Protein AF-G9A9Q6-F1 (afdb_monomer)

Secondary structure (DSSP, 8-state):
------GGGSSSHHHHHHHHHHTSPTT--HHHHHHHHHHHHHT-SS--HHHHHHHHHHHHHHHGGGG----------

Structure (mmCIF, N/CA/C/O backbone):
data_AF-G9A9Q6-F1
#
_entry.id   AF-G9A9Q6-F1
#
loop_
_atom_site.group_PDB
_atom_site.id
_atom_site.type_symbol
_atom_site.label_atom_id
_atom_site.label_alt_id
_atom_site.label_comp_id
_atom_site.label_asym_id
_atom_site.label_entity_id
_atom_site.label_seq_id
_atom_site.pdbx_PDB_ins_code
_atom_site.Cartn_x
_atom_site.Cartn_y
_atom_site.Cartn_z
_atom_site.occupancy
_atom_site.B_iso_or_equiv
_atom_site.auth_seq_id
_atom_site.auth_comp_id
_atom_site.auth_asym_id
_atom_site.auth_atom_id
_atom_site.pdbx_PDB_model_num
ATOM 1 N N . MET A 1 1 ? -9.789 -15.659 -13.203 1.00 35.81 1 MET A N 1
ATOM 2 C CA . MET A 1 1 ? -10.586 -15.545 -11.962 1.00 35.81 1 MET A CA 1
ATOM 3 C C . MET A 1 1 ? -9.679 -14.906 -10.915 1.00 35.81 1 MET A C 1
ATOM 5 O O . MET A 1 1 ? -9.028 -15.607 -10.155 1.00 35.81 1 MET A O 1
ATOM 9 N N . GLU A 1 2 ? -9.516 -13.583 -10.971 1.00 41.50 2 GLU A N 1
ATOM 10 C CA . GLU A 1 2 ? -8.584 -12.859 -10.096 1.00 41.50 2 GLU A CA 1
ATOM 11 C C . GLU A 1 2 ? -9.230 -12.647 -8.726 1.00 41.50 2 GLU A C 1
ATOM 13 O O . GLU A 1 2 ? -10.117 -11.810 -8.551 1.00 41.50 2 GLU A O 1
ATOM 18 N N . ARG A 1 3 ? -8.815 -13.446 -7.739 1.00 49.88 3 ARG A N 1
ATOM 19 C CA . ARG A 1 3 ? -9.121 -13.169 -6.337 1.00 49.88 3 ARG A CA 1
ATOM 20 C C . ARG A 1 3 ? -8.267 -11.979 -5.919 1.00 49.88 3 ARG A C 1
ATOM 22 O O . ARG A 1 3 ? -7.087 -12.143 -5.632 1.00 49.88 3 ARG A O 1
ATOM 29 N N . LYS A 1 4 ? -8.876 -10.793 -5.842 1.00 48.81 4 LYS A N 1
ATOM 30 C CA . LYS A 1 4 ? -8.366 -9.718 -4.987 1.00 48.81 4 LYS A CA 1
ATOM 31 C C . LYS A 1 4 ? -8.374 -10.256 -3.558 1.00 48.81 4 LYS A C 1
ATOM 33 O O . LYS A 1 4 ? -9.414 -10.257 -2.905 1.00 48.81 4 LYS A O 1
ATOM 38 N N . ALA A 1 5 ? -7.250 -10.809 -3.113 1.00 55.38 5 ALA A N 1
ATOM 39 C CA . ALA A 1 5 ? -7.075 -11.170 -1.720 1.00 55.38 5 ALA A CA 1
ATOM 40 C C . ALA A 1 5 ? -7.216 -9.873 -0.920 1.00 55.38 5 ALA A C 1
ATOM 42 O O . ALA A 1 5 ? -6.395 -8.965 -1.046 1.00 55.38 5 ALA A O 1
ATOM 43 N N . SER A 1 6 ? -8.303 -9.743 -0.159 1.00 58.66 6 SER A N 1
ATOM 44 C CA . SER A 1 6 ? -8.439 -8.664 0.810 1.00 58.66 6 SER A CA 1
ATOM 45 C C . SER A 1 6 ? -7.285 -8.813 1.791 1.00 58.66 6 SER A C 1
ATOM 47 O O . SER A 1 6 ? -7.311 -9.700 2.641 1.00 58.66 6 SER A O 1
ATOM 49 N N . LEU A 1 7 ? -6.263 -7.964 1.645 1.00 57.53 7 LEU A N 1
ATOM 50 C CA . LEU A 1 7 ? -5.022 -8.005 2.427 1.00 57.53 7 LEU A CA 1
ATOM 51 C C . LEU A 1 7 ? -5.289 -8.055 3.944 1.00 57.53 7 LEU A C 1
ATOM 53 O O . LEU A 1 7 ? -4.474 -8.547 4.700 1.00 57.53 7 LEU A O 1
ATOM 57 N N . GLN A 1 8 ? -6.468 -7.623 4.388 1.00 55.56 8 GLN A N 1
ATOM 58 C CA . GLN A 1 8 ? -6.921 -7.631 5.780 1.00 55.56 8 GLN A CA 1
ATOM 59 C C . GLN A 1 8 ? -7.060 -9.024 6.436 1.00 55.56 8 GLN A C 1
ATOM 61 O O . GLN A 1 8 ? -7.283 -9.074 7.638 1.00 55.56 8 GLN A O 1
ATOM 66 N N . ASN A 1 9 ? -6.966 -10.136 5.691 1.00 60.28 9 ASN A N 1
ATOM 67 C CA . ASN A 1 9 ? -7.082 -11.502 6.240 1.00 60.28 9 ASN A CA 1
ATOM 68 C C . ASN A 1 9 ? -5.743 -12.271 6.293 1.00 60.28 9 ASN A C 1
ATOM 70 O O . ASN A 1 9 ? -5.722 -13.477 6.531 1.00 60.28 9 ASN A O 1
ATOM 74 N N . LEU A 1 10 ? -4.625 -11.601 6.006 1.00 62.06 10 LEU A N 1
ATOM 75 C CA . LEU A 1 10 ? -3.286 -12.184 6.098 1.00 62.06 10 LEU A CA 1
ATOM 76 C C . LEU A 1 10 ? -2.763 -11.968 7.525 1.00 62.06 10 LEU A C 1
ATOM 78 O O . LEU A 1 10 ? -2.854 -10.866 8.059 1.00 62.06 10 LEU A O 1
ATOM 82 N N . GLY A 1 11 ? -2.289 -13.040 8.167 1.00 73.31 11 GLY A N 1
ATOM 83 C CA . GLY A 1 11 ? -2.047 -13.090 9.615 1.00 73.31 11 GLY A CA 1
ATOM 84 C C . GLY A 1 11 ? -0.993 -12.107 10.139 1.00 73.31 11 GLY A C 1
ATOM 85 O O . GLY A 1 11 ? -1.039 -11.761 11.320 1.00 73.31 11 GLY A O 1
ATOM 86 N N . THR A 1 12 ? -0.085 -11.624 9.280 1.00 87.62 12 THR A N 1
ATOM 87 C CA . THR A 1 12 ? 0.966 -10.656 9.629 1.00 87.62 12 THR A CA 1
ATOM 88 C C . THR A 1 12 ? 1.083 -9.522 8.593 1.00 87.62 12 THR A C 1
ATOM 90 O O . THR A 1 12 ? 0.757 -9.723 7.419 1.00 87.62 12 THR A O 1
ATOM 93 N N . PRO A 1 13 ? 1.561 -8.320 8.978 1.00 88.06 13 PRO A N 1
ATOM 94 C CA . PRO A 1 13 ? 1.861 -7.235 8.036 1.00 88.06 13 PRO A CA 1
ATOM 95 C C . PRO A 1 13 ? 2.867 -7.625 6.941 1.00 88.06 13 PRO A C 1
ATOM 97 O O . PRO A 1 13 ? 2.781 -7.129 5.816 1.00 88.06 13 PRO A O 1
ATOM 100 N N . GLU A 1 14 ? 3.798 -8.526 7.247 1.00 91.44 14 GLU A N 1
ATOM 101 C CA . GLU A 1 14 ? 4.776 -9.075 6.311 1.00 91.44 14 GLU A CA 1
ATOM 102 C C . GLU A 1 14 ? 4.102 -9.943 5.243 1.00 91.44 14 GLU A C 1
ATOM 104 O O . GLU A 1 14 ? 4.390 -9.782 4.056 1.00 91.44 14 GLU A O 1
ATOM 109 N N . ASP A 1 15 ? 3.148 -10.796 5.629 1.00 90.75 15 ASP A N 1
ATOM 110 C CA . ASP A 1 15 ? 2.350 -11.575 4.675 1.00 90.75 15 ASP A CA 1
ATOM 111 C C . ASP A 1 15 ? 1.533 -10.658 3.755 1.00 90.75 15 ASP A C 1
ATOM 113 O O . ASP A 1 15 ? 1.449 -10.897 2.549 1.00 90.7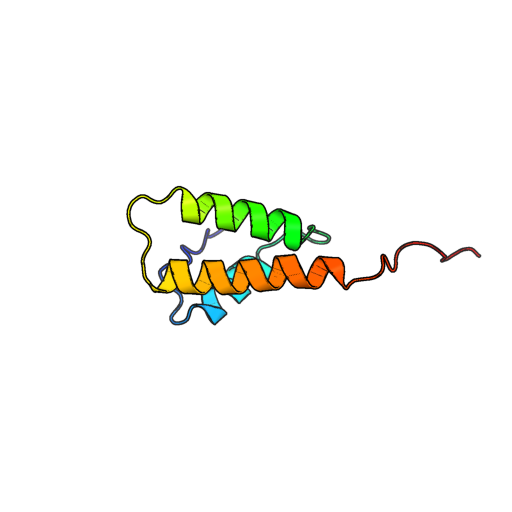5 15 ASP A O 1
ATOM 117 N N . MET A 1 16 ? 0.968 -9.573 4.300 1.00 91.31 16 MET A N 1
ATOM 118 C CA . MET A 1 16 ? 0.270 -8.551 3.509 1.00 91.31 16 MET A CA 1
ATOM 119 C C . MET A 1 16 ? 1.197 -7.890 2.493 1.00 91.31 16 MET A C 1
ATOM 121 O O . MET A 1 16 ? 0.818 -7.715 1.333 1.00 91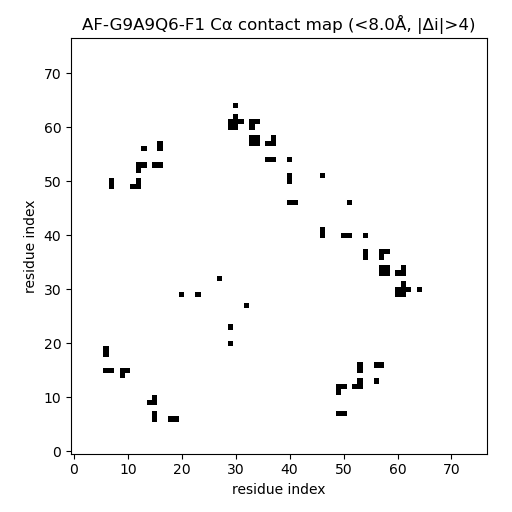.31 16 MET A O 1
ATOM 125 N N . PHE A 1 17 ? 2.411 -7.540 2.916 1.00 93.06 17 PHE A N 1
ATOM 126 C CA . PHE A 1 17 ? 3.408 -6.940 2.041 1.00 93.06 17 PHE A CA 1
ATOM 127 C C . PHE A 1 17 ? 3.830 -7.905 0.930 1.00 93.06 17 PHE A C 1
ATOM 129 O O . PHE A 1 17 ? 3.857 -7.511 -0.233 1.00 93.06 17 PHE A O 1
ATOM 136 N N . LEU A 1 18 ? 4.105 -9.171 1.253 1.00 92.75 18 LEU A N 1
ATOM 137 C CA . LEU A 1 18 ? 4.486 -10.178 0.261 1.00 92.75 18 LEU A CA 1
ATOM 138 C C . LEU A 1 18 ? 3.349 -10.471 -0.721 1.00 92.75 18 LEU A C 1
ATOM 140 O O . LEU A 1 18 ? 3.590 -10.527 -1.924 1.00 92.75 18 LEU A O 1
ATOM 144 N N . ALA A 1 19 ? 2.111 -10.603 -0.242 1.00 93.06 19 ALA A N 1
ATOM 145 C CA . ALA A 1 19 ? 0.953 -10.804 -1.110 1.00 93.06 19 ALA A CA 1
ATOM 146 C C . ALA A 1 19 ? 0.725 -9.614 -2.052 1.00 93.06 19 ALA A C 1
ATOM 148 O O . ALA A 1 19 ? 0.432 -9.808 -3.232 1.00 93.06 19 ALA A O 1
ATOM 149 N N . TRP A 1 20 ? 0.893 -8.386 -1.552 1.00 93.81 20 TRP A N 1
ATOM 150 C CA . TRP A 1 20 ? 0.867 -7.181 -2.378 1.00 93.81 20 TRP A CA 1
ATOM 151 C C . TRP A 1 20 ? 2.005 -7.179 -3.410 1.00 93.81 20 TRP A C 1
ATOM 153 O O . TRP A 1 20 ? 1.754 -6.972 -4.595 1.00 93.81 20 TRP A O 1
ATOM 163 N N . PHE A 1 21 ? 3.235 -7.472 -2.981 1.00 92.81 21 PHE A N 1
ATOM 164 C CA . PHE A 1 21 ? 4.433 -7.449 -3.821 1.00 92.81 21 PHE A CA 1
ATOM 165 C C . PHE A 1 21 ? 4.377 -8.488 -4.947 1.00 92.81 21 PHE A C 1
ATOM 167 O O . PHE A 1 21 ? 4.644 -8.161 -6.101 1.00 92.81 21 PHE A O 1
ATOM 174 N N . PHE A 1 22 ? 3.971 -9.723 -4.640 1.00 92.06 22 PHE A N 1
ATOM 175 C CA . PHE A 1 22 ? 3.792 -10.780 -5.640 1.00 92.06 22 PHE A CA 1
ATOM 176 C C . PHE A 1 22 ? 2.578 -10.561 -6.551 1.00 92.06 22 PHE A C 1
ATOM 178 O O . PHE A 1 22 ? 2.486 -11.196 -7.598 1.00 92.06 22 PHE A O 1
ATOM 185 N N . GLY A 1 23 ? 1.653 -9.675 -6.175 1.00 91.25 23 GLY A N 1
ATOM 186 C CA . GLY A 1 23 ? 0.530 -9.267 -7.018 1.00 91.25 23 GLY A CA 1
ATOM 187 C C . GLY A 1 23 ? 0.877 -8.181 -8.042 1.00 91.25 23 GLY A C 1
ATOM 188 O O . GLY A 1 23 ? 0.024 -7.832 -8.858 1.00 91.25 23 GLY A O 1
ATOM 189 N N . LEU A 1 24 ? 2.091 -7.620 -8.003 1.00 91.75 24 LEU A N 1
ATOM 190 C CA . LEU A 1 24 ? 2.519 -6.605 -8.962 1.00 91.75 24 LEU A CA 1
ATOM 191 C C . LEU A 1 24 ? 2.792 -7.227 -10.344 1.00 91.75 24 LEU A C 1
ATOM 193 O O . LEU A 1 24 ? 3.318 -8.337 -10.424 1.00 91.75 24 LEU A O 1
ATOM 197 N N . PRO A 1 25 ? 2.482 -6.515 -11.444 1.00 89.62 25 PRO A N 1
ATOM 198 C CA . PRO A 1 25 ? 2.798 -6.996 -12.783 1.00 89.62 25 PRO A CA 1
ATOM 199 C C . PRO A 1 25 ? 4.312 -7.037 -13.025 1.00 89.62 25 PRO A C 1
ATOM 201 O O . PRO A 1 25 ? 5.078 -6.261 -12.445 1.00 89.62 25 PRO A O 1
ATOM 204 N N . ASP A 1 26 ? 4.745 -7.904 -13.940 1.00 85.62 26 ASP A N 1
ATOM 205 C CA . ASP A 1 26 ? 6.154 -8.019 -14.314 1.00 85.62 26 ASP A CA 1
ATOM 206 C C . ASP A 1 26 ? 6.734 -6.675 -14.775 1.00 85.62 26 ASP A C 1
ATOM 208 O O . ASP A 1 26 ? 6.210 -6.002 -15.665 1.00 85.62 26 ASP A O 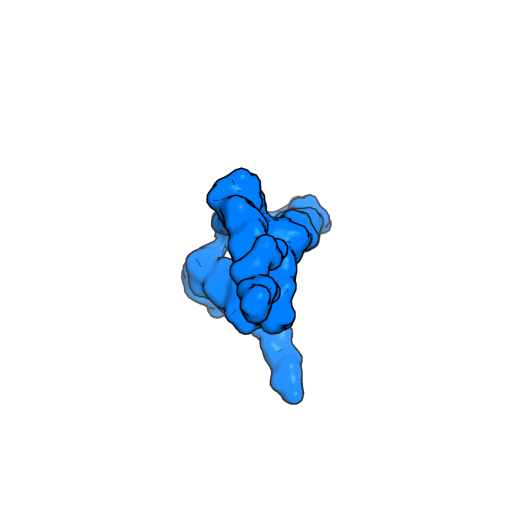1
ATOM 212 N N . GLY A 1 27 ? 7.857 -6.282 -14.170 1.00 85.00 27 GLY A N 1
ATOM 213 C CA . GLY A 1 27 ? 8.521 -5.014 -14.470 1.00 85.00 27 GLY A CA 1
ATOM 214 C C . GLY A 1 27 ? 7.851 -3.776 -13.868 1.00 85.00 27 GLY A C 1
ATOM 215 O O . GLY A 1 27 ? 8.236 -2.666 -14.241 1.00 85.00 27 GLY A O 1
ATOM 216 N N . ALA A 1 28 ? 6.892 -3.941 -12.949 1.00 86.50 28 ALA A N 1
ATOM 217 C CA . ALA A 1 28 ? 6.337 -2.836 -12.177 1.00 86.50 28 ALA A CA 1
ATOM 218 C C . ALA A 1 28 ? 7.432 -2.044 -11.447 1.00 86.50 28 ALA A C 1
ATOM 220 O O . ALA A 1 28 ? 8.365 -2.607 -10.869 1.00 86.50 28 ALA A O 1
ATOM 221 N N . ASP A 1 29 ? 7.278 -0.721 -11.422 1.00 89.50 29 ASP A N 1
ATOM 222 C CA . ASP A 1 29 ? 8.040 0.130 -10.516 1.00 89.50 29 ASP A CA 1
ATOM 223 C C . ASP A 1 29 ? 7.480 -0.050 -9.101 1.00 89.50 29 ASP A C 1
ATOM 225 O O . ASP A 1 29 ? 6.441 0.509 -8.742 1.00 89.50 29 ASP A O 1
ATOM 229 N N . VAL A 1 30 ? 8.175 -0.867 -8.309 1.00 89.81 30 VAL A N 1
ATOM 230 C CA . VAL A 1 30 ? 7.794 -1.220 -6.935 1.00 89.81 30 VAL A CA 1
ATOM 231 C C . VAL A 1 30 ? 7.602 0.024 -6.063 1.00 89.81 30 VAL A C 1
ATOM 233 O O . VAL A 1 30 ? 6.748 0.026 -5.182 1.00 89.81 30 VAL A O 1
ATOM 236 N N . GLY A 1 31 ? 8.342 1.103 -6.308 1.00 91.38 31 GLY A N 1
ATOM 237 C CA . GLY A 1 31 ? 8.288 2.316 -5.488 1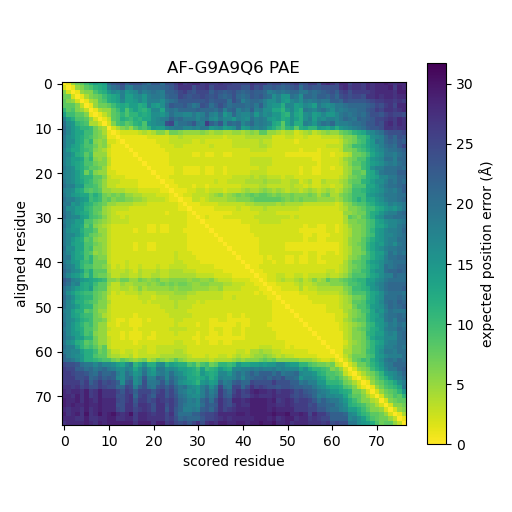.00 91.38 31 GLY A CA 1
ATOM 238 C C . GLY A 1 31 ? 7.113 3.168 -5.838 1.00 91.38 31 GLY A C 1
ATOM 239 O O . GLY A 1 31 ? 6.408 3.638 -4.951 1.00 91.38 31 GLY A O 1
ATOM 240 N N . HIS A 1 32 ? 6.872 3.328 -7.134 1.00 90.25 32 HIS A N 1
ATOM 241 C CA . HIS A 1 32 ? 5.673 4.002 -7.591 1.00 90.25 32 HIS A CA 1
ATOM 242 C C . HIS A 1 32 ? 4.406 3.253 -7.146 1.00 90.25 32 HIS A C 1
ATOM 244 O O . HIS A 1 32 ? 3.449 3.872 -6.668 1.00 90.25 32 HIS A O 1
ATOM 250 N N . ALA A 1 33 ? 4.423 1.919 -7.222 1.00 93.19 33 ALA A N 1
ATOM 251 C CA . ALA A 1 33 ? 3.345 1.080 -6.712 1.00 93.19 33 ALA A CA 1
ATOM 252 C C . ALA A 1 33 ? 3.180 1.226 -5.188 1.00 93.19 33 ALA A C 1
ATOM 254 O O . ALA A 1 33 ? 2.058 1.382 -4.710 1.00 93.19 33 ALA A O 1
ATOM 255 N N . ALA A 1 34 ? 4.281 1.238 -4.428 1.00 94.62 34 ALA A N 1
ATOM 256 C CA . ALA A 1 34 ? 4.250 1.411 -2.976 1.00 94.62 34 ALA A CA 1
ATOM 257 C C . ALA A 1 34 ? 3.721 2.792 -2.567 1.00 94.62 34 ALA A C 1
ATOM 259 O O . ALA A 1 34 ? 2.899 2.878 -1.661 1.00 94.62 34 ALA A O 1
ATOM 260 N N . LEU A 1 35 ? 4.125 3.866 -3.254 1.00 94.81 35 LEU A N 1
ATOM 261 C CA . LEU A 1 35 ? 3.600 5.218 -3.022 1.00 94.81 35 LEU A CA 1
ATOM 262 C C . LEU A 1 35 ? 2.091 5.291 -3.267 1.00 94.81 35 LEU A C 1
ATOM 264 O O . LEU A 1 35 ? 1.365 5.885 -2.471 1.00 94.81 35 LEU A O 1
ATOM 268 N N . SER A 1 36 ? 1.620 4.659 -4.344 1.00 94.44 36 SER A N 1
ATOM 269 C CA . SER A 1 36 ? 0.190 4.595 -4.661 1.00 94.44 36 SER A CA 1
ATOM 270 C C . SER A 1 36 ? -0.590 3.843 -3.578 1.00 94.44 36 SER A C 1
ATOM 272 O O . SER A 1 36 ? -1.668 4.276 -3.171 1.00 94.44 36 SER A O 1
ATOM 274 N N . GLU A 1 37 ? -0.029 2.750 -3.062 1.00 95.00 37 GLU A N 1
ATOM 275 C CA . GLU A 1 37 ? -0.658 1.965 -2.001 1.00 95.00 37 GLU A CA 1
ATOM 276 C C . GLU A 1 37 ? -0.631 2.680 -0.638 1.00 95.00 37 GLU A C 1
ATOM 278 O O . GLU A 1 37 ? -1.616 2.636 0.098 1.00 95.00 37 GLU A O 1
ATOM 283 N N . ILE A 1 38 ? 0.438 3.419 -0.319 1.00 95.25 38 ILE A N 1
ATOM 284 C CA . ILE A 1 38 ? 0.496 4.294 0.864 1.00 95.25 38 ILE A CA 1
ATOM 285 C C . ILE A 1 38 ? -0.600 5.357 0.789 1.00 95.25 38 ILE A C 1
ATOM 287 O O . ILE A 1 38 ? -1.341 5.523 1.754 1.00 95.25 38 ILE A O 1
ATOM 291 N N . ALA A 1 39 ? -0.757 6.026 -0.358 1.00 95.81 39 ALA A N 1
ATOM 292 C CA . ALA A 1 39 ? -1.809 7.025 -0.546 1.00 95.81 39 ALA A CA 1
ATOM 293 C C . ALA A 1 39 ? -3.213 6.422 -0.366 1.00 95.81 39 ALA A C 1
ATOM 295 O O . ALA A 1 39 ? -4.097 7.056 0.212 1.00 95.81 39 ALA A O 1
ATOM 296 N N . ARG A 1 40 ? -3.414 5.171 -0.805 1.00 94.75 40 ARG A N 1
ATOM 297 C CA . ARG A 1 40 ? -4.661 4.430 -0.576 1.00 94.75 40 ARG A CA 1
ATOM 298 C C . ARG A 1 40 ? -4.918 4.193 0.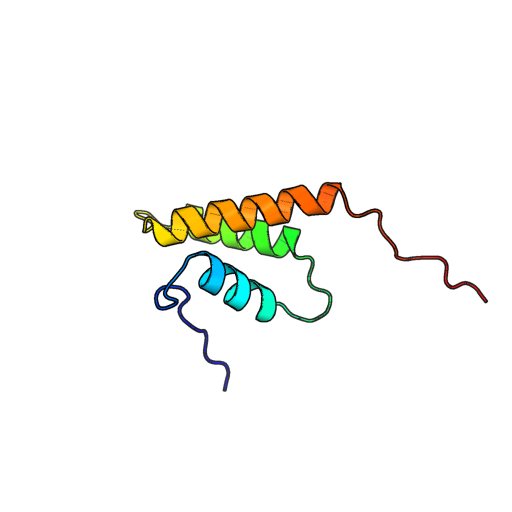913 1.00 94.75 40 ARG A C 1
ATOM 300 O O . ARG A 1 40 ? -6.055 4.356 1.348 1.00 94.75 40 ARG A O 1
ATOM 307 N N . ILE A 1 41 ? -3.897 3.799 1.677 1.00 93.69 41 ILE A N 1
ATOM 308 C CA . ILE A 1 41 ? -4.009 3.575 3.128 1.00 93.69 41 ILE A CA 1
ATOM 309 C C . ILE A 1 41 ? -4.254 4.898 3.864 1.00 93.69 41 ILE A C 1
ATOM 311 O O . ILE A 1 41 ? -5.122 4.948 4.732 1.00 93.69 41 ILE A O 1
ATOM 315 N N . ASP A 1 42 ? -3.551 5.965 3.483 1.00 93.44 42 ASP A N 1
ATOM 316 C CA . ASP A 1 42 ? -3.682 7.299 4.084 1.00 93.44 42 ASP A CA 1
ATOM 317 C C . ASP A 1 42 ? -5.072 7.919 3.842 1.00 93.44 42 ASP A C 1
ATOM 319 O O . ASP A 1 42 ? -5.532 8.740 4.632 1.00 93.44 42 ASP A O 1
ATOM 323 N N . GLY A 1 43 ? -5.780 7.491 2.791 1.00 94.00 43 GLY A N 1
ATOM 324 C CA . GLY A 1 43 ? -7.172 7.870 2.533 1.00 94.00 43 GLY A CA 1
ATOM 325 C C . GLY A 1 43 ? -8.219 7.147 3.395 1.00 94.00 43 GLY A C 1
ATOM 326 O O . GLY A 1 43 ? -9.404 7.472 3.310 1.00 94.00 43 GLY A O 1
ATOM 327 N N . ILE A 1 44 ? -7.831 6.159 4.208 1.00 93.38 44 ILE A N 1
ATOM 328 C CA . ILE A 1 44 ? -8.753 5.427 5.088 1.00 93.38 44 ILE A CA 1
ATOM 329 C C . ILE A 1 44 ? -8.950 6.233 6.376 1.00 93.38 44 ILE A C 1
ATOM 331 O O . ILE A 1 44 ? -7.994 6.500 7.092 1.00 93.38 44 ILE A O 1
ATOM 335 N N . ALA A 1 45 ? -10.198 6.570 6.716 1.00 90.00 45 ALA A N 1
ATOM 336 C CA . ALA A 1 45 ? -10.508 7.408 7.882 1.00 90.00 45 ALA A CA 1
ATOM 337 C C . ALA A 1 45 ? -10.064 6.809 9.235 1.00 90.00 45 ALA A C 1
ATOM 339 O O . ALA A 1 45 ? -9.721 7.547 10.154 1.00 90.00 45 ALA A O 1
ATOM 340 N N . ALA A 1 46 ? -10.072 5.479 9.365 1.00 91.31 46 ALA A N 1
ATOM 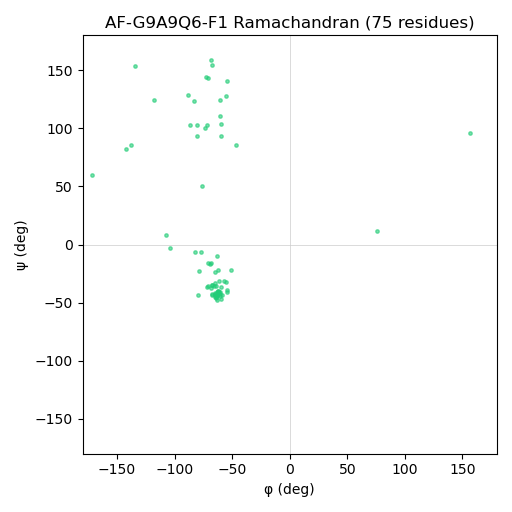341 C CA . ALA A 1 46 ? -9.621 4.759 10.556 1.00 91.31 46 ALA A CA 1
ATOM 342 C C . ALA A 1 46 ? -8.888 3.464 10.14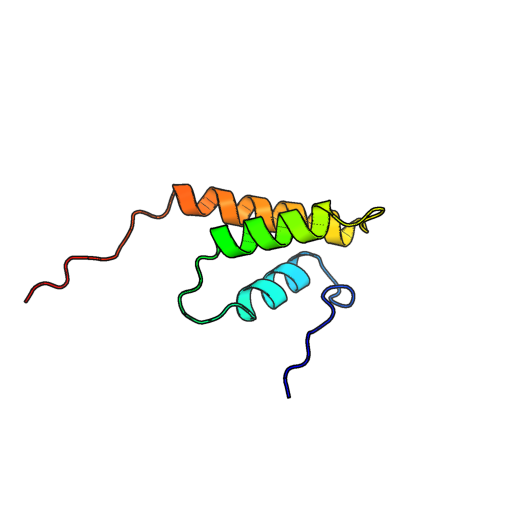7 1.00 91.31 46 ALA A C 1
ATOM 344 O O . ALA A 1 46 ? -9.504 2.395 10.090 1.00 91.31 46 ALA A O 1
ATOM 345 N N . PRO A 1 47 ? -7.594 3.538 9.786 1.00 89.62 47 PRO A N 1
ATOM 346 C CA . PRO A 1 47 ? -6.827 2.364 9.393 1.00 89.62 47 PRO A CA 1
ATOM 347 C C . PRO A 1 47 ? -6.550 1.472 10.609 1.00 89.62 47 PRO A C 1
ATOM 349 O O . PRO A 1 47 ? -6.292 1.951 11.713 1.00 89.62 47 PRO A O 1
ATOM 352 N N . SER A 1 48 ? -6.579 0.154 10.409 1.00 91.25 48 SER A N 1
ATOM 353 C CA . SER A 1 48 ? -6.181 -0.795 11.450 1.00 91.25 48 SER A CA 1
ATOM 354 C C . SER A 1 48 ? -4.677 -0.706 11.731 1.00 91.25 48 SER A C 1
ATOM 356 O O . SER A 1 48 ? -3.892 -0.299 10.872 1.00 91.25 48 SER A O 1
ATOM 358 N N . VAL A 1 49 ? -4.250 -1.164 12.914 1.00 91.31 49 VAL A N 1
ATOM 359 C CA . VAL A 1 49 ? -2.821 -1.241 13.279 1.00 91.31 49 VAL A CA 1
ATOM 360 C C . VAL A 1 49 ? -2.023 -2.033 12.237 1.00 91.31 49 VAL A C 1
ATOM 362 O O . VAL A 1 49 ? -0.939 -1.617 11.848 1.00 91.31 49 VAL A O 1
ATOM 365 N N . GLN A 1 50 ? -2.592 -3.118 11.707 1.00 90.31 50 GLN A N 1
ATOM 366 C CA . GLN A 1 50 ? -1.964 -3.919 10.652 1.00 90.31 50 GLN A CA 1
ATOM 367 C C . GLN A 1 50 ? -1.752 -3.125 9.354 1.00 90.31 50 GLN A C 1
ATOM 369 O O . GLN A 1 50 ? -0.695 -3.235 8.738 1.00 90.31 50 GLN A O 1
ATOM 374 N N . LEU A 1 51 ? -2.716 -2.286 8.951 1.00 91.12 51 LEU A N 1
ATOM 375 C CA . LEU A 1 51 ? -2.566 -1.418 7.777 1.00 91.12 51 LEU A CA 1
ATOM 376 C C . LEU A 1 51 ? -1.507 -0.332 7.998 1.00 91.12 51 LEU A C 1
ATOM 378 O O . LEU A 1 51 ? -0.776 0.001 7.069 1.00 91.12 51 LEU A O 1
ATOM 382 N N . LEU A 1 52 ? -1.377 0.183 9.222 1.00 93.50 52 LEU A N 1
ATOM 383 C CA . LEU A 1 52 ? -0.313 1.126 9.584 1.00 93.50 52 LEU A CA 1
ATOM 384 C C . LEU A 1 52 ? 1.077 0.463 9.576 1.00 93.50 52 LEU A C 1
ATOM 386 O O . LEU A 1 52 ? 2.055 1.065 9.118 1.00 93.50 52 LEU A O 1
ATOM 390 N N . SER A 1 53 ? 1.173 -0.792 10.018 1.00 94.81 53 SER A N 1
ATOM 391 C CA . SER A 1 53 ? 2.398 -1.590 9.899 1.00 94.81 53 SER A CA 1
ATOM 392 C C . SER A 1 53 ? 2.749 -1.860 8.433 1.00 94.81 53 SER A C 1
ATOM 394 O O . SER A 1 53 ? 3.885 -1.619 8.025 1.00 94.81 53 SER A O 1
ATOM 396 N N . LEU A 1 54 ? 1.771 -2.253 7.607 1.00 94.06 54 LEU A N 1
ATOM 397 C CA . LEU A 1 54 ? 1.960 -2.424 6.163 1.00 94.06 54 LEU A CA 1
ATOM 398 C C . LEU A 1 54 ? 2.424 -1.124 5.493 1.00 94.06 54 LEU A C 1
ATOM 400 O O . LEU A 1 54 ? 3.361 -1.141 4.698 1.00 94.06 54 LEU A O 1
ATOM 404 N N . ARG A 1 55 ? 1.823 0.018 5.844 1.00 95.31 55 ARG A N 1
ATOM 405 C CA . ARG A 1 55 ? 2.246 1.341 5.359 1.00 95.31 55 ARG A CA 1
ATOM 406 C C . ARG A 1 55 ? 3.728 1.601 5.639 1.00 95.31 55 ARG A C 1
ATOM 408 O O . ARG A 1 55 ? 4.427 2.133 4.780 1.00 95.31 55 ARG A O 1
ATOM 415 N N . SER A 1 56 ? 4.213 1.216 6.818 1.00 95.19 56 SER A N 1
ATOM 416 C CA . SER A 1 56 ? 5.629 1.358 7.180 1.00 95.19 56 SER A CA 1
ATOM 417 C C . SER A 1 56 ? 6.535 0.482 6.307 1.00 95.19 56 SER A C 1
ATOM 419 O O . SER A 1 56 ? 7.549 0.972 5.810 1.00 95.19 56 SER A O 1
ATOM 421 N N . LEU A 1 57 ? 6.139 -0.768 6.037 1.00 94.31 57 LEU A N 1
ATOM 422 C CA . LEU A 1 57 ? 6.867 -1.670 5.131 1.00 94.31 57 LEU A CA 1
ATOM 423 C C . LEU A 1 57 ? 6.905 -1.129 3.692 1.00 94.31 57 LEU A C 1
ATOM 425 O O . LEU A 1 57 ? 7.961 -1.102 3.057 1.00 94.31 57 LEU A O 1
ATOM 429 N N . LEU A 1 58 ? 5.776 -0.619 3.193 1.00 94.31 58 LEU A N 1
ATOM 430 C CA . LEU A 1 58 ? 5.696 0.030 1.880 1.00 94.31 58 LEU A CA 1
ATOM 431 C C . LEU A 1 58 ? 6.612 1.255 1.811 1.00 94.31 58 LEU A C 1
ATOM 433 O O . LEU A 1 58 ? 7.312 1.445 0.820 1.00 94.31 58 LEU A O 1
ATOM 437 N N . HIS A 1 59 ? 6.668 2.055 2.876 1.00 94.06 59 HIS A N 1
ATOM 438 C CA . HIS A 1 59 ? 7.568 3.203 2.948 1.00 94.06 59 HIS A CA 1
ATOM 439 C C . HIS A 1 59 ? 9.046 2.779 2.913 1.00 94.06 59 HIS A C 1
ATOM 441 O O . HIS A 1 59 ? 9.867 3.436 2.284 1.00 94.06 59 HIS A O 1
ATOM 447 N N . GLN A 1 60 ? 9.420 1.650 3.516 1.00 91.06 60 GLN A N 1
ATOM 448 C CA . GLN A 1 60 ? 10.786 1.129 3.370 1.00 91.06 60 GLN A CA 1
ATOM 449 C C . GLN A 1 60 ? 11.091 0.698 1.926 1.00 91.06 60 GLN A C 1
ATOM 451 O O . GLN A 1 60 ? 12.202 0.921 1.438 1.00 91.06 60 GLN A O 1
ATOM 456 N N . ALA A 1 61 ? 10.106 0.142 1.214 1.00 88.06 61 ALA A N 1
ATOM 457 C CA . ALA A 1 61 ? 10.259 -0.224 -0.193 1.00 88.06 61 ALA A CA 1
ATOM 458 C C . ALA A 1 61 ? 10.485 0.998 -1.104 1.00 88.06 61 ALA A C 1
ATOM 460 O O . ALA A 1 61 ? 11.248 0.900 -2.067 1.00 88.06 61 ALA A O 1
ATOM 461 N N . THR A 1 62 ? 9.898 2.161 -0.787 1.00 87.94 62 THR A N 1
ATOM 462 C CA . THR A 1 62 ? 10.135 3.400 -1.553 1.00 87.94 62 THR A CA 1
ATOM 463 C C . THR A 1 62 ? 11.543 3.955 -1.334 1.00 87.94 62 THR A C 1
ATOM 465 O O . THR A 1 62 ? 12.165 4.442 -2.279 1.00 87.94 62 THR A O 1
ATOM 468 N N . LEU A 1 63 ? 12.089 3.833 -0.120 1.00 82.81 63 LEU A N 1
ATOM 469 C CA . LEU A 1 63 ? 13.442 4.299 0.205 1.00 82.81 63 LEU A CA 1
ATOM 470 C C . LEU A 1 63 ? 14.533 3.484 -0.506 1.00 82.81 63 LEU A C 1
ATOM 472 O O . LEU A 1 63 ? 15.549 4.043 -0.922 1.00 82.81 63 LEU A O 1
ATOM 476 N N . ASN A 1 64 ? 14.316 2.180 -0.699 1.00 64.44 64 ASN A N 1
ATOM 477 C CA . ASN A 1 64 ? 15.299 1.296 -1.336 1.00 64.44 64 ASN A CA 1
ATOM 478 C C . ASN A 1 64 ? 15.491 1.586 -2.844 1.00 64.44 64 ASN A C 1
ATOM 480 O O . ASN A 1 64 ? 16.498 1.218 -3.448 1.00 64.44 64 ASN A O 1
ATOM 484 N N . ILE A 1 65 ? 14.561 2.307 -3.471 1.00 58.50 65 ILE A N 1
ATOM 485 C CA . ILE A 1 65 ? 14.623 2.631 -4.907 1.00 58.50 65 ILE A CA 1
ATOM 486 C C . ILE A 1 65 ? 15.574 3.782 -5.204 1.00 58.50 65 ILE A C 1
ATOM 488 O O . ILE A 1 65 ? 16.148 3.841 -6.291 1.00 58.50 65 ILE A O 1
ATOM 492 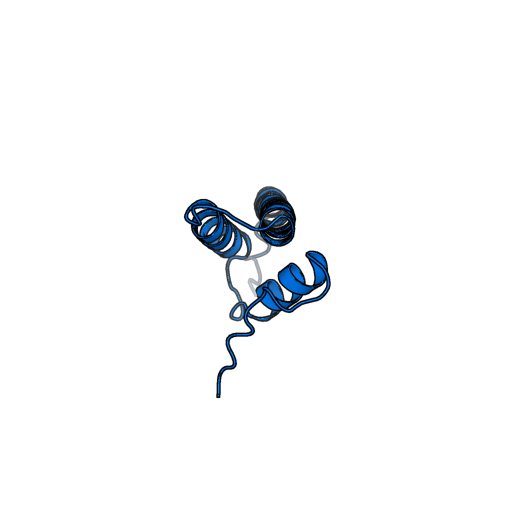N N . LEU A 1 66 ? 15.856 4.625 -4.210 1.00 52.94 66 LEU A N 1
ATOM 493 C CA . LEU A 1 66 ? 16.936 5.606 -4.301 1.00 52.94 66 LEU A CA 1
ATOM 494 C C . LEU A 1 66 ? 18.327 4.945 -4.312 1.00 52.94 66 LEU A C 1
ATOM 496 O O . LEU A 1 66 ? 19.295 5.586 -4.714 1.00 52.94 66 LEU A O 1
ATOM 500 N N . GLN A 1 67 ? 18.433 3.669 -3.914 1.00 52.59 67 GLN A N 1
ATOM 501 C CA . GLN A 1 67 ? 19.695 2.923 -3.868 1.00 52.59 67 GLN A CA 1
ATOM 502 C C . GLN A 1 67 ? 19.880 1.907 -4.998 1.00 52.59 67 GLN A C 1
ATOM 504 O O . GLN A 1 67 ? 20.955 1.317 -5.095 1.00 52.59 67 GLN A O 1
ATOM 509 N N . GLN A 1 68 ? 18.902 1.709 -5.889 1.00 49.47 68 GLN A N 1
ATOM 510 C CA . GLN A 1 68 ? 19.112 0.871 -7.069 1.00 49.47 68 GLN A CA 1
ATOM 511 C C . GLN A 1 68 ? 19.703 1.706 -8.215 1.00 49.47 68 GLN A C 1
ATOM 513 O O . GLN A 1 68 ? 18.970 2.434 -8.892 1.00 49.47 68 GLN A O 1
ATOM 518 N N . PRO A 1 69 ? 21.018 1.604 -8.506 1.00 44.72 69 PRO A N 1
ATOM 519 C CA . PRO A 1 69 ? 21.548 2.155 -9.739 1.00 44.72 69 PRO A CA 1
ATOM 520 C C . PRO A 1 69 ? 20.833 1.446 -10.882 1.00 44.72 69 PRO A C 1
ATOM 522 O O . PRO A 1 69 ? 20.841 0.217 -10.952 1.00 44.72 69 PRO A O 1
ATOM 525 N N . ARG A 1 70 ? 20.203 2.225 -11.767 1.00 56.03 70 ARG A N 1
ATOM 526 C CA . ARG A 1 70 ? 19.557 1.777 -13.006 1.00 56.03 70 ARG A CA 1
ATOM 527 C C . ARG A 1 70 ? 20.469 0.812 -13.782 1.00 56.03 70 ARG A C 1
ATOM 529 O O . ARG A 1 70 ? 21.168 1.217 -14.708 1.00 56.03 70 ARG A O 1
ATOM 536 N N . ARG A 1 71 ? 20.440 -0.487 -13.468 1.00 55.22 71 ARG A N 1
ATOM 537 C CA . ARG A 1 71 ? 21.113 -1.564 -14.217 1.00 55.22 71 ARG A CA 1
ATOM 538 C C . ARG A 1 71 ? 20.331 -1.885 -15.494 1.00 55.22 71 ARG A C 1
ATOM 540 O O . ARG A 1 71 ? 20.017 -3.027 -15.801 1.00 55.22 71 ARG A O 1
ATOM 547 N N . ARG A 1 72 ? 20.009 -0.851 -16.270 1.00 61.31 72 ARG A N 1
ATOM 548 C CA . ARG A 1 72 ? 19.441 -0.968 -17.613 1.00 61.31 72 ARG A CA 1
ATOM 549 C C . ARG A 1 72 ? 20.105 0.047 -18.528 1.00 61.31 72 ARG A C 1
ATOM 551 O O . ARG A 1 72 ? 19.590 1.139 -18.729 1.00 61.31 72 ARG A O 1
ATOM 558 N N . ARG A 1 73 ? 21.248 -0.353 -19.087 1.00 58.44 73 ARG A N 1
ATOM 559 C CA . ARG A 1 73 ? 21.623 -0.216 -20.510 1.00 58.44 73 ARG A CA 1
ATOM 560 C C . ARG A 1 73 ? 23.138 -0.247 -20.639 1.00 58.44 73 ARG A C 1
ATOM 562 O O . ARG A 1 73 ? 23.787 0.784 -20.530 1.00 58.44 73 ARG A O 1
ATOM 569 N N . ARG A 1 74 ? 23.668 -1.430 -20.938 1.00 55.62 74 ARG A N 1
ATOM 570 C CA . ARG A 1 74 ? 24.743 -1.651 -21.922 1.00 55.62 74 ARG A CA 1
ATOM 571 C C . ARG A 1 74 ? 24.916 -3.161 -22.116 1.00 55.62 74 ARG A C 1
ATOM 573 O O . ARG A 1 74 ? 25.966 -3.726 -21.876 1.00 55.62 74 ARG A O 1
ATOM 580 N N . GLN A 1 75 ? 23.842 -3.812 -22.564 1.00 56.53 75 GLN A N 1
ATOM 581 C CA . GLN A 1 75 ? 24.008 -4.838 -23.588 1.00 56.53 75 GLN A CA 1
ATOM 582 C C . GLN A 1 75 ? 24.121 -4.059 -24.899 1.00 56.53 75 GLN A C 1
ATOM 584 O O . GLN A 1 75 ? 23.121 -3.607 -25.456 1.00 56.53 75 GLN A O 1
ATOM 589 N N . ARG A 1 76 ? 25.351 -3.764 -25.309 1.00 51.03 76 ARG A N 1
ATOM 590 C CA . ARG A 1 76 ? 25.655 -3.480 -26.708 1.00 51.03 76 ARG A CA 1
ATOM 591 C C . ARG A 1 76 ? 26.634 -4.564 -27.135 1.00 51.03 76 ARG A C 1
ATOM 593 O O . ARG A 1 76 ? 27.609 -4.794 -26.426 1.00 51.03 76 ARG A O 1
ATOM 600 N N . HIS A 1 77 ? 26.223 -5.237 -28.204 1.00 50.62 77 HIS A N 1
ATOM 601 C CA . HIS A 1 77 ? 26.983 -6.156 -29.038 1.00 50.62 77 HIS A CA 1
ATOM 602 C C . HIS A 1 77 ? 28.408 -5.678 -29.306 1.00 50.62 77 HIS A C 1
ATOM 604 O O . HIS A 1 77 ? 28.588 -4.441 -29.417 1.00 50.62 77 HIS A O 1
#

Foldseek 3Di:
DDPPPPLVPQPALVSSLVVQVVPDDPPDPLLVSLVVLLVVQVPDPDHDPSSVVNNVVSVVSNVCVVVDDPPDDDPDD

Nearest PDB structures (foldseek):
  7lvf-assembly1_A  TM=4.601E-01  e=8.370E+00  Juglans regia

Organism: Sinorhizobium fredii (strain HH103) (NCBI:txid1117943)

Mean predicted aligned error: 9.96 Å

pLDDT: mean 79.69, std 18.03, range [35.81, 95.81]

Radius of gyration: 14.75 Å; Cα contacts (8 Å, |Δi|>4): 48; chains: 1; bounding box: 38×23×42 Å

Sequence (77 aa):
MERKASLQNLGTPEDMFLAWFFGLPDGADVGHAALSEIARIDGIAAPSVQLLSLRSLLHQA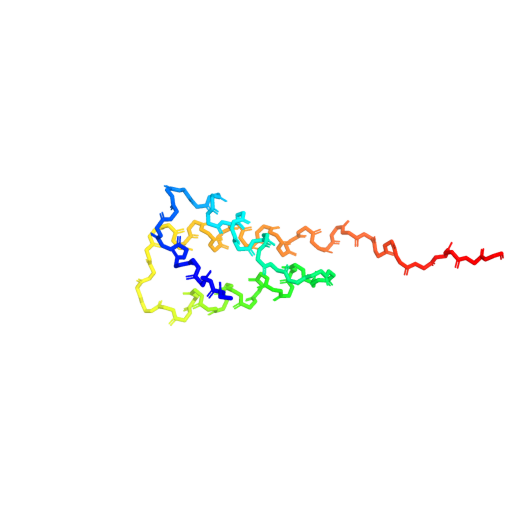TLNILQQPRRRRRQRH

Solvent-accessible surface area (backbone atoms only — not comparable to full-atom values): 4834 Å² total; per-residue (Å²): 135,86,76,79,71,66,57,87,76,44,97,41,41,65,53,30,48,50,55,53,58,73,66,52,60,92,87,58,58,64,34,65,52,26,53,53,51,39,54,58,52,72,69,43,96,78,66,52,72,57,55,54,48,31,40,52,54,34,51,52,51,40,58,53,55,80,68,56,77,80,91,74,85,80,93,68,134